Protein AF-A0A7X5L4J8-F1 (afdb_monomer)

Foldseek 3Di:
DDDDPVVVVVVVVVVVVLVVLVVVLVVVLVVVVVVVDDQCLQCVPPCQHSVVVVVVDPNPVVNVVCVVVVVPDDCSSPDDDPPDD

Secondary structure (DSSP, 8-state):
-PPPHHHHHHHHHHHHHHHHHHHHHHHHHHHHHHTT--HHHHTS-SSSSGGGGTTT---HHHHHHHHHTTTTT-TTSS-------

Mean predicted aligned error: 7.05 Å

pLDDT: mean 84.58, std 17.94, range [37.88, 98.69]

Structure (mmCIF, N/CA/C/O backbone):
data_AF-A0A7X5L4J8-F1
#
_entry.id   AF-A0A7X5L4J8-F1
#
loop_
_atom_site.group_PDB
_atom_site.id
_atom_site.type_symbol
_atom_site.label_atom_id
_atom_site.label_alt_id
_atom_site.label_comp_id
_atom_site.label_asym_id
_atom_site.label_entity_id
_atom_site.label_seq_id
_atom_site.pdbx_PDB_ins_code
_atom_site.Cartn_x
_atom_site.Cartn_y
_atom_site.Cartn_z
_atom_site.occupancy
_atom_site.B_iso_or_equiv
_atom_site.auth_seq_id
_atom_site.auth_comp_id
_atom_site.auth_asym_id
_atom_site.auth_atom_id
_atom_site.pdbx_PDB_model_num
ATOM 1 N N . MET A 1 1 ? 17.803 -14.003 -26.006 1.00 80.06 1 MET A N 1
ATOM 2 C CA . MET A 1 1 ? 16.571 -13.195 -26.108 1.00 80.06 1 MET A CA 1
ATOM 3 C C . MET A 1 1 ? 16.849 -11.897 -25.386 1.00 80.06 1 MET A C 1
ATOM 5 O O . MET A 1 1 ? 17.182 -11.959 -24.210 1.00 80.06 1 MET A O 1
ATOM 9 N N . ASP A 1 2 ? 16.748 -10.765 -26.075 1.00 92.69 2 ASP A N 1
ATOM 10 C CA . ASP A 1 2 ? 16.947 -9.456 -25.455 1.00 92.69 2 ASP A CA 1
ATOM 11 C C . ASP A 1 2 ? 15.603 -8.882 -25.005 1.00 92.69 2 ASP A C 1
ATOM 13 O O . ASP A 1 2 ? 14.617 -8.922 -25.743 1.00 92.69 2 ASP A O 1
ATOM 17 N N . ILE A 1 3 ? 15.554 -8.355 -23.783 1.00 94.69 3 ILE A N 1
ATOM 18 C CA . ILE A 1 3 ? 14.360 -7.689 -23.255 1.00 94.69 3 ILE A CA 1
ATOM 19 C C . ILE A 1 3 ? 14.296 -6.270 -23.851 1.00 94.69 3 ILE A C 1
ATOM 21 O O . ILE A 1 3 ? 15.276 -5.526 -23.744 1.00 94.69 3 ILE A O 1
ATOM 25 N N . PRO A 1 4 ? 13.166 -5.838 -24.446 1.00 98.12 4 PRO A N 1
ATOM 26 C CA . PRO A 1 4 ? 13.045 -4.491 -24.998 1.00 98.12 4 PRO A CA 1
ATOM 27 C C . PRO A 1 4 ? 13.307 -3.399 -23.950 1.00 98.12 4 PRO A C 1
ATOM 29 O O . PRO A 1 4 ? 12.820 -3.477 -22.820 1.00 98.12 4 PRO A O 1
ATOM 32 N N . LYS A 1 5 ? 14.003 -2.320 -24.342 1.00 97.44 5 LYS A N 1
ATOM 33 C CA . LYS A 1 5 ? 14.316 -1.176 -23.455 1.00 97.44 5 LYS A CA 1
ATOM 34 C C . LYS A 1 5 ? 13.077 -0.584 -22.774 1.00 97.44 5 LYS A C 1
ATOM 36 O O . LYS A 1 5 ? 13.167 -0.105 -21.648 1.00 97.44 5 LYS A O 1
ATOM 41 N N . GLU A 1 6 ? 11.926 -0.607 -23.443 1.00 97.94 6 GLU A N 1
ATOM 42 C CA . GLU A 1 6 ? 10.656 -0.157 -22.867 1.00 97.94 6 GLU A CA 1
ATOM 43 C C . GLU A 1 6 ? 10.234 -1.006 -21.658 1.00 97.94 6 GLU A C 1
ATOM 45 O O . GLU A 1 6 ? 9.837 -0.457 -20.632 1.00 97.94 6 GLU A O 1
ATOM 50 N N . ILE A 1 7 ? 10.375 -2.331 -21.744 1.00 98.38 7 ILE A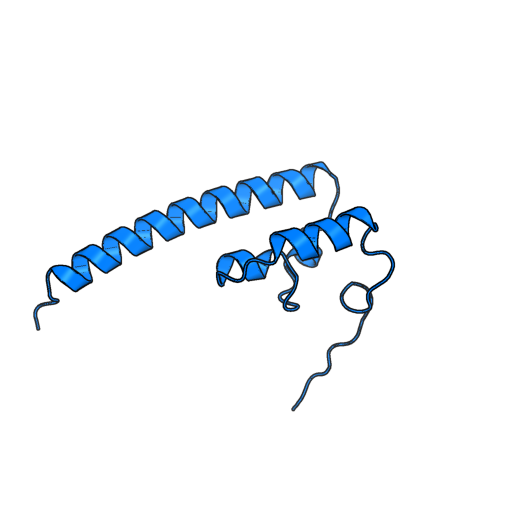 N 1
ATOM 51 C CA . ILE A 1 7 ? 10.045 -3.245 -20.648 1.00 98.38 7 ILE A CA 1
ATOM 52 C C . ILE A 1 7 ? 11.009 -3.039 -19.479 1.00 98.38 7 ILE A C 1
ATOM 54 O O . ILE A 1 7 ? 10.556 -2.901 -18.347 1.00 98.38 7 ILE A O 1
ATOM 58 N N . ILE A 1 8 ? 12.310 -2.884 -19.744 1.00 98.38 8 ILE A N 1
ATOM 59 C CA . ILE A 1 8 ? 13.312 -2.572 -18.706 1.00 98.38 8 ILE A CA 1
ATOM 60 C C . ILE A 1 8 ? 12.948 -1.273 -17.965 1.00 98.38 8 ILE A C 1
ATOM 62 O O . ILE A 1 8 ? 12.979 -1.216 -16.736 1.00 98.38 8 ILE A O 1
ATOM 66 N N . ARG A 1 9 ? 12.525 -0.228 -18.690 1.00 98.50 9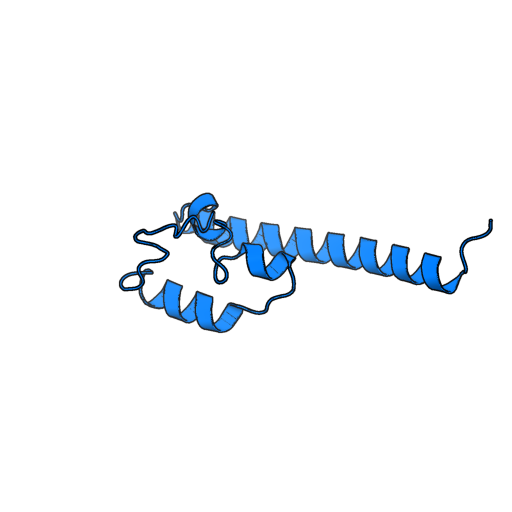 ARG A N 1
ATOM 67 C CA . ARG A 1 9 ? 12.047 1.026 -18.078 1.00 98.50 9 ARG A CA 1
ATOM 68 C C . ARG A 1 9 ? 10.801 0.811 -17.214 1.00 98.50 9 ARG A C 1
ATOM 70 O O . ARG A 1 9 ? 10.724 1.383 -16.128 1.00 98.50 9 ARG A O 1
ATOM 77 N N . LYS A 1 10 ? 9.846 -0.013 -17.664 1.00 98.69 10 LYS A N 1
ATOM 78 C CA . LYS A 1 10 ? 8.660 -0.379 -16.870 1.00 98.69 10 LYS A CA 1
ATOM 79 C C . LYS A 1 10 ? 9.051 -1.132 -15.596 1.00 98.69 10 LYS A C 1
ATOM 81 O O . LYS A 1 10 ? 8.514 -0.809 -14.544 1.00 98.69 10 LYS A O 1
ATOM 86 N N . MET A 1 11 ? 10.025 -2.042 -15.659 1.00 98.56 11 MET A N 1
ATOM 87 C CA . MET A 1 11 ? 10.544 -2.762 -14.487 1.00 98.56 11 MET A CA 1
ATOM 88 C C . MET A 1 11 ? 11.160 -1.808 -13.456 1.00 98.56 11 MET A C 1
ATOM 90 O O . MET A 1 11 ? 10.810 -1.875 -12.281 1.00 98.56 11 MET A O 1
ATOM 94 N N . HIS A 1 12 ? 12.013 -0.868 -13.880 1.00 98.62 12 HIS A N 1
ATOM 95 C CA . HIS A 1 12 ? 12.576 0.141 -12.971 1.00 98.62 12 HIS A CA 1
ATOM 96 C C . HIS A 1 12 ? 11.501 1.026 -12.339 1.00 98.62 12 HIS A C 1
ATOM 98 O O . HIS A 1 12 ? 11.550 1.302 -11.140 1.00 98.62 12 HIS A O 1
ATOM 104 N N . ARG A 1 13 ? 10.518 1.466 -13.134 1.00 98.56 13 ARG A N 1
ATOM 105 C CA . ARG A 1 13 ? 9.404 2.274 -12.629 1.00 98.56 13 ARG A CA 1
ATOM 106 C C . ARG A 1 13 ? 8.578 1.497 -11.607 1.00 98.56 13 ARG A C 1
ATOM 108 O O . ARG A 1 13 ? 8.271 2.049 -10.558 1.00 98.56 13 ARG A O 1
ATOM 115 N N . LEU A 1 14 ? 8.258 0.235 -11.892 1.00 97.81 14 LEU A N 1
ATOM 116 C CA . LEU A 1 14 ? 7.520 -0.631 -10.976 1.00 97.81 14 LEU A CA 1
ATOM 117 C C . LEU A 1 14 ? 8.281 -0.830 -9.660 1.00 97.81 14 LEU A C 1
ATOM 119 O O . LEU A 1 14 ? 7.690 -0.670 -8.601 1.00 97.81 14 LEU A O 1
ATOM 123 N N . ALA A 1 15 ? 9.589 -1.094 -9.712 1.00 98.38 15 ALA A N 1
ATOM 124 C CA . ALA A 1 15 ? 10.411 -1.253 -8.512 1.00 98.38 15 ALA A CA 1
ATOM 125 C C . ALA A 1 15 ? 10.420 0.010 -7.635 1.00 98.38 15 ALA A C 1
ATOM 127 O O . ALA A 1 15 ? 10.303 -0.082 -6.414 1.00 98.38 15 ALA A O 1
ATOM 128 N N . LYS A 1 16 ? 10.512 1.196 -8.254 1.00 98.31 16 LYS A N 1
ATOM 129 C CA . LYS A 1 16 ? 10.429 2.472 -7.534 1.00 98.31 16 LYS A CA 1
ATOM 130 C C . LYS A 1 16 ? 9.063 2.651 -6.862 1.00 98.31 16 LYS A C 1
ATOM 132 O O . LYS A 1 16 ? 9.016 2.935 -5.670 1.00 98.31 16 LYS A O 1
ATOM 137 N N . LEU A 1 17 ? 7.979 2.444 -7.612 1.00 96.69 17 LEU A N 1
ATOM 138 C CA . LEU A 1 17 ? 6.613 2.567 -7.095 1.00 96.69 17 LEU A CA 1
ATOM 139 C C . LEU A 1 17 ? 6.341 1.571 -5.962 1.00 96.69 17 LEU A C 1
ATOM 141 O O . LEU A 1 17 ? 5.759 1.951 -4.956 1.00 96.69 17 LEU A O 1
ATOM 145 N N . ALA A 1 18 ? 6.812 0.328 -6.080 1.00 96.06 18 ALA A N 1
ATOM 146 C CA . ALA A 1 18 ? 6.684 -0.673 -5.024 1.00 96.06 18 ALA A CA 1
ATOM 147 C C . ALA A 1 18 ? 7.435 -0.264 -3.745 1.00 96.06 18 ALA A C 1
ATOM 149 O O . ALA A 1 18 ? 6.935 -0.467 -2.641 1.00 96.06 18 ALA A O 1
ATOM 150 N N . GLY A 1 19 ? 8.615 0.352 -3.878 1.00 97.62 19 GLY A N 1
ATOM 151 C CA . GLY A 1 19 ? 9.351 0.905 -2.740 1.00 97.62 19 GLY A CA 1
ATOM 152 C C . GLY A 1 19 ? 8.606 2.051 -2.047 1.00 97.62 19 GLY A C 1
ATOM 153 O O . GLY A 1 19 ? 8.531 2.081 -0.820 1.00 97.62 19 GLY A O 1
ATOM 154 N N . GLU A 1 20 ? 8.025 2.968 -2.823 1.00 97.19 20 GLU A N 1
ATOM 155 C CA . GLU A 1 20 ? 7.204 4.074 -2.308 1.00 97.19 20 GLU A CA 1
ATOM 156 C C . GLU A 1 20 ? 5.924 3.560 -1.632 1.00 97.19 20 GLU A C 1
ATOM 158 O O . GLU A 1 20 ? 5.622 3.968 -0.511 1.00 97.19 20 GLU A O 1
ATOM 163 N N . ALA A 1 21 ? 5.227 2.607 -2.258 1.00 96.12 21 ALA A N 1
ATOM 164 C CA . ALA A 1 21 ? 4.037 1.968 -1.704 1.00 96.12 21 ALA A CA 1
ATOM 165 C C . ALA A 1 21 ? 4.341 1.253 -0.382 1.00 96.12 21 ALA A C 1
ATOM 167 O O . ALA A 1 21 ? 3.639 1.467 0.601 1.00 96.12 21 ALA A O 1
ATOM 168 N N . LYS A 1 22 ? 5.433 0.480 -0.312 1.00 96.12 22 LYS A N 1
ATOM 169 C CA . LYS A 1 22 ? 5.859 -0.191 0.925 1.00 96.12 22 LYS A CA 1
ATOM 170 C C . LYS A 1 22 ? 6.148 0.801 2.052 1.00 96.12 22 LYS A C 1
ATOM 172 O O . LYS A 1 22 ? 5.817 0.529 3.202 1.00 96.12 22 LYS A O 1
ATOM 177 N N . LYS A 1 23 ? 6.770 1.941 1.736 1.00 98.06 23 LYS A N 1
ATOM 178 C CA . LYS A 1 23 ? 7.042 2.989 2.725 1.00 98.06 23 LYS A CA 1
ATOM 179 C C . LYS A 1 23 ? 5.740 3.570 3.285 1.00 98.06 23 LYS A C 1
ATOM 181 O O . LYS A 1 23 ? 5.586 3.612 4.499 1.00 98.06 23 LYS A O 1
ATOM 186 N N . LEU A 1 24 ? 4.813 3.968 2.412 1.00 97.56 24 LEU A N 1
ATOM 187 C CA . LEU A 1 24 ? 3.506 4.499 2.818 1.00 97.56 24 LEU A CA 1
ATOM 188 C C . LEU A 1 24 ? 2.700 3.471 3.622 1.00 97.56 24 LEU A C 1
ATOM 190 O O . LEU A 1 24 ? 2.145 3.808 4.660 1.00 97.56 24 LEU A O 1
ATOM 194 N N . SER A 1 25 ? 2.692 2.216 3.170 1.00 96.25 25 SER A N 1
ATOM 195 C CA . SER A 1 25 ? 2.049 1.086 3.847 1.00 96.25 25 SER A CA 1
ATOM 196 C C . SER A 1 25 ? 2.542 0.954 5.298 1.00 96.25 25 SER A C 1
ATOM 198 O O . SER A 1 25 ? 1.736 0.931 6.224 1.00 96.25 25 SER A O 1
ATOM 200 N N . GLY A 1 26 ? 3.862 1.016 5.519 1.00 96.75 26 GLY A N 1
ATOM 201 C CA . GLY A 1 26 ? 4.442 0.992 6.866 1.00 96.75 26 GLY A CA 1
ATOM 202 C C . GLY A 1 26 ? 4.132 2.229 7.720 1.00 96.75 26 GLY A C 1
ATOM 203 O O . GLY A 1 26 ? 3.942 2.100 8.926 1.00 96.75 26 GLY A O 1
ATOM 204 N N . GLU A 1 27 ? 4.058 3.425 7.126 1.00 98.12 27 GLU A N 1
ATOM 205 C CA . GLU A 1 27 ? 3.664 4.653 7.842 1.00 98.12 27 GLU A CA 1
ATOM 206 C C . GLU A 1 27 ? 2.197 4.596 8.308 1.00 98.12 27 GLU A C 1
ATOM 208 O O . GLU A 1 27 ? 1.885 5.023 9.422 1.00 98.12 27 GLU A O 1
ATOM 213 N N . ILE A 1 28 ? 1.308 4.028 7.487 1.00 96.69 28 ILE A N 1
ATOM 214 C CA . ILE A 1 28 ? -0.102 3.799 7.834 1.00 96.69 28 ILE A CA 1
ATOM 215 C C . ILE A 1 28 ? -0.213 2.777 8.970 1.00 96.69 28 ILE A C 1
ATOM 217 O O . ILE A 1 28 ? -0.916 3.032 9.949 1.00 96.69 28 ILE A O 1
ATOM 221 N N . ASP A 1 29 ? 0.502 1.654 8.877 1.00 95.25 29 ASP A N 1
ATOM 222 C CA . ASP A 1 29 ? 0.492 0.616 9.915 1.00 95.25 29 ASP A CA 1
ATOM 223 C C . ASP A 1 29 ? 0.954 1.171 11.257 1.00 95.25 29 ASP A C 1
ATOM 225 O O . ASP A 1 29 ? 0.278 1.003 12.274 1.00 95.25 29 ASP A O 1
ATOM 229 N N . GLN A 1 30 ? 2.071 1.900 11.248 1.00 97.69 30 GLN A N 1
ATOM 230 C CA . GLN A 1 30 ? 2.630 2.519 12.443 1.00 97.69 30 GLN A CA 1
ATOM 231 C C . GLN A 1 30 ? 1.622 3.459 13.115 1.00 97.69 30 GLN A C 1
ATOM 233 O O . GLN A 1 30 ? 1.467 3.413 14.335 1.00 97.69 30 GLN A O 1
ATOM 238 N N . TYR A 1 31 ? 0.884 4.261 12.339 1.00 96.19 31 TYR A N 1
ATOM 239 C CA . TYR A 1 31 ? -0.161 5.130 12.880 1.00 96.19 31 TYR A CA 1
ATOM 240 C C . TYR A 1 31 ? -1.241 4.343 13.639 1.00 96.19 31 TYR A C 1
ATOM 242 O O . TYR A 1 31 ? -1.612 4.723 14.751 1.00 96.19 31 TYR A O 1
ATOM 250 N N . PHE A 1 32 ? -1.757 3.251 13.069 1.00 91.81 32 PHE A N 1
ATOM 251 C CA . PHE A 1 32 ? -2.814 2.461 13.711 1.00 91.81 32 PHE A CA 1
ATOM 252 C C . PHE A 1 32 ? -2.298 1.665 14.915 1.00 91.81 32 PHE A C 1
ATOM 254 O O . PHE A 1 32 ? -2.979 1.614 15.942 1.00 91.81 32 PHE A O 1
ATOM 261 N N . ILE A 1 33 ? -1.072 1.144 14.844 1.00 90.75 33 ILE A N 1
ATOM 262 C CA . ILE A 1 33 ? -0.397 0.498 15.978 1.00 90.75 33 ILE A CA 1
ATOM 263 C C . ILE A 1 33 ? -0.253 1.484 17.148 1.00 90.75 33 ILE A C 1
ATOM 265 O O . ILE A 1 33 ? -0.602 1.156 18.280 1.00 90.75 33 ILE A O 1
ATOM 269 N N . GLU A 1 34 ? 0.173 2.725 16.892 1.00 94.38 34 GLU A N 1
ATOM 270 C CA . GLU A 1 34 ? 0.287 3.777 17.919 1.00 94.38 34 GLU A CA 1
ATOM 271 C C . GLU A 1 34 ? -1.061 4.182 18.533 1.00 94.38 34 GLU A C 1
ATOM 273 O O . GLU A 1 34 ? -1.110 4.707 19.648 1.00 94.38 34 GLU A O 1
ATOM 278 N N . LYS A 1 35 ? -2.167 3.936 17.825 1.00 89.50 35 LYS A N 1
ATOM 279 C CA . LYS A 1 35 ? -3.534 4.124 18.329 1.00 89.50 35 LYS A CA 1
ATOM 280 C C . LYS A 1 35 ? -4.096 2.895 19.051 1.00 89.50 35 LYS A C 1
ATOM 282 O O . LYS A 1 35 ? -5.195 2.990 19.591 1.00 89.50 35 LYS A O 1
ATOM 287 N N . GLY A 1 36 ? -3.344 1.796 19.115 1.00 87.19 36 GLY A N 1
ATOM 288 C CA . GLY A 1 36 ? -3.717 0.572 19.823 1.00 87.19 36 GLY A CA 1
ATOM 289 C C . GLY A 1 36 ? -4.591 -0.391 19.018 1.00 87.19 36 GLY A C 1
ATOM 290 O O . GLY A 1 36 ? -5.247 -1.236 19.622 1.00 87.19 36 GLY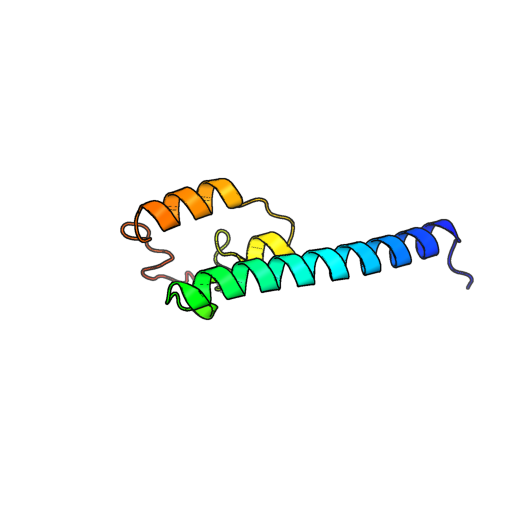 A O 1
ATOM 291 N N . PHE A 1 37 ? -4.630 -0.265 17.689 1.00 86.88 37 PHE A N 1
ATOM 292 C CA . PHE A 1 37 ? -5.320 -1.228 16.828 1.00 86.88 37 PHE A CA 1
ATOM 293 C C . PHE A 1 37 ? -4.464 -2.475 16.579 1.00 86.88 37 PHE A C 1
ATOM 295 O O . PHE A 1 37 ? -3.237 -2.391 16.510 1.00 86.88 37 PHE A O 1
ATOM 302 N N . ASP A 1 38 ? -5.129 -3.615 16.390 1.00 88.06 38 ASP A N 1
ATOM 303 C CA . ASP A 1 38 ? -4.501 -4.841 15.905 1.00 88.06 38 ASP A CA 1
ATOM 304 C C . ASP A 1 38 ? -4.305 -4.751 14.386 1.00 88.06 38 ASP A C 1
ATOM 306 O O . ASP A 1 38 ? -5.266 -4.700 13.613 1.00 88.06 38 ASP A O 1
ATOM 310 N N . ILE A 1 39 ? -3.046 -4.695 13.951 1.00 90.38 39 ILE A N 1
ATOM 311 C CA . ILE A 1 39 ? -2.733 -4.524 12.534 1.00 90.38 39 ILE A CA 1
ATOM 312 C C . ILE A 1 39 ? -3.078 -5.760 11.701 1.00 90.38 39 ILE A C 1
ATOM 314 O O . ILE A 1 39 ? -3.444 -5.612 10.533 1.00 90.38 39 ILE A O 1
ATOM 318 N N . ASP A 1 40 ? -3.026 -6.954 12.294 1.00 88.69 40 ASP A N 1
ATOM 319 C CA . ASP A 1 40 ? -3.365 -8.199 11.603 1.00 88.69 40 ASP A CA 1
ATOM 320 C C . ASP A 1 40 ? -4.867 -8.235 11.292 1.00 88.69 40 ASP A C 1
ATOM 322 O O . ASP A 1 40 ? -5.282 -8.665 10.213 1.00 88.69 40 ASP A O 1
ATOM 326 N N . GLU A 1 41 ? -5.692 -7.689 12.190 1.00 86.19 41 GLU A N 1
ATOM 327 C CA . GLU A 1 41 ? -7.120 -7.490 11.941 1.00 86.19 41 GLU A CA 1
ATOM 328 C C . GLU A 1 41 ? -7.337 -6.482 10.803 1.00 86.19 41 GLU A C 1
ATOM 330 O O . GLU A 1 41 ? -8.100 -6.736 9.865 1.00 86.19 41 GLU A O 1
ATOM 335 N N . LEU A 1 42 ? -6.615 -5.355 10.831 1.00 89.62 42 LEU A N 1
ATOM 336 C CA . LEU A 1 42 ? -6.727 -4.309 9.811 1.00 89.62 42 LEU A CA 1
ATOM 337 C C . LEU A 1 42 ? -6.211 -4.728 8.426 1.00 89.62 42 LEU A C 1
ATOM 339 O O . LEU A 1 42 ? -6.517 -4.045 7.445 1.00 89.62 42 LEU A O 1
ATOM 343 N N . ARG A 1 43 ? -5.477 -5.843 8.326 1.00 90.44 43 ARG A N 1
ATOM 344 C CA . ARG A 1 43 ? -4.894 -6.413 7.096 1.00 90.44 43 ARG A CA 1
ATOM 345 C C . ARG A 1 43 ? -5.392 -7.827 6.783 1.00 90.44 43 ARG A C 1
ATOM 347 O O . ARG A 1 43 ? -4.691 -8.609 6.162 1.00 90.44 43 ARG A O 1
ATOM 354 N N . CYS A 1 44 ? -6.617 -8.158 7.174 1.00 86.12 44 CYS A N 1
ATOM 355 C CA . CYS A 1 44 ? -7.164 -9.511 7.034 1.00 86.12 44 CYS A CA 1
ATOM 356 C C . CYS A 1 44 ? -7.623 -9.931 5.615 1.00 86.12 44 CYS A C 1
ATOM 358 O O . CYS A 1 44 ? -8.303 -10.952 5.483 1.00 86.12 44 CYS A O 1
ATOM 360 N N . GLY A 1 45 ? -7.314 -9.165 4.565 1.00 83.44 45 GLY A N 1
ATOM 361 C CA . GLY A 1 45 ? -7.660 -9.504 3.177 1.00 83.44 45 GLY A CA 1
ATOM 362 C C . GLY A 1 45 ? -9.156 -9.656 2.888 1.00 83.44 45 GLY A C 1
ATOM 363 O O . GLY A 1 45 ? -9.558 -10.484 2.071 1.00 83.44 45 GLY A O 1
ATOM 364 N N . ASN A 1 46 ? -10.015 -8.902 3.579 1.00 82.31 46 ASN A N 1
ATOM 365 C CA . ASN A 1 46 ? -11.472 -9.068 3.492 1.00 82.31 46 ASN A CA 1
ATOM 366 C C . ASN A 1 46 ? -12.138 -8.255 2.36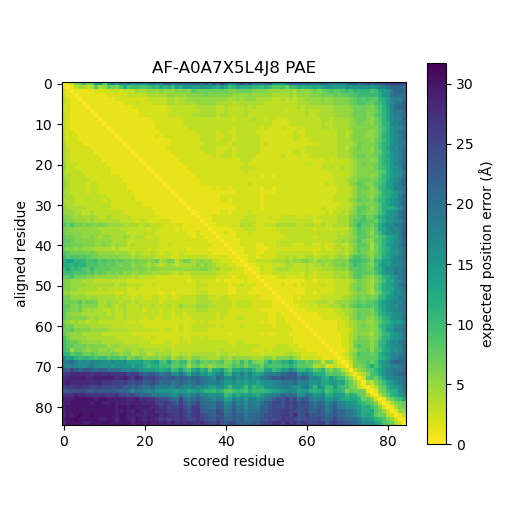0 1.00 82.31 46 ASN A C 1
ATOM 368 O O . ASN A 1 46 ? -13.362 -8.090 2.357 1.00 82.31 46 ASN A O 1
ATOM 372 N N . GLY A 1 47 ? -11.368 -7.703 1.417 1.00 83.81 47 GLY A N 1
ATOM 373 C CA . GLY A 1 47 ? -11.892 -6.824 0.367 1.00 83.81 47 GLY A CA 1
ATOM 374 C C . GLY A 1 47 ? -12.107 -5.373 0.808 1.00 83.81 47 GLY A C 1
ATOM 375 O O . GLY A 1 47 ? -12.545 -4.551 0.002 1.00 83.81 47 GLY A O 1
ATOM 376 N N . ARG A 1 48 ? -11.871 -5.046 2.087 1.00 85.50 48 ARG A N 1
ATOM 377 C CA . ARG A 1 48 ? -12.026 -3.694 2.666 1.00 85.50 48 ARG A CA 1
ATOM 378 C C . ARG A 1 48 ? -10.949 -3.328 3.694 1.00 85.50 48 ARG A C 1
ATOM 380 O O . ARG A 1 48 ? -11.024 -2.255 4.287 1.00 85.50 48 ARG A O 1
ATOM 387 N N . SER A 1 49 ? -9.985 -4.213 3.925 1.00 90.12 49 SER A N 1
ATOM 388 C CA . SER A 1 49 ? -8.839 -4.039 4.819 1.00 90.12 49 SER A CA 1
ATOM 389 C C . SER A 1 49 ? -7.728 -3.206 4.169 1.00 90.12 49 SER A C 1
ATOM 391 O O . SER A 1 49 ? -7.715 -3.020 2.955 1.00 90.12 49 SER A O 1
ATOM 393 N N . LEU A 1 50 ? -6.749 -2.755 4.958 1.00 93.12 50 LEU A N 1
ATOM 394 C CA . LEU A 1 50 ? -5.588 -1.994 4.473 1.00 93.12 50 LEU A CA 1
ATOM 395 C C . LEU A 1 50 ? -4.762 -2.751 3.417 1.00 93.12 50 LEU A C 1
ATOM 397 O O . LEU A 1 50 ? -4.133 -2.115 2.578 1.00 93.12 50 LEU A O 1
ATOM 401 N N . GLU A 1 51 ? -4.807 -4.087 3.411 1.00 92.31 51 GLU A N 1
ATOM 402 C CA . GLU A 1 51 ? -4.157 -4.927 2.388 1.00 92.31 51 GLU A CA 1
ATOM 403 C C . GLU A 1 51 ? -4.615 -4.594 0.954 1.00 92.31 51 GLU A C 1
ATOM 405 O O . GLU A 1 51 ? -3.821 -4.639 0.017 1.00 92.31 51 GLU A O 1
ATOM 410 N N . GLU A 1 52 ? -5.864 -4.160 0.774 1.00 93.62 52 GLU A N 1
ATOM 411 C CA . GLU A 1 52 ? -6.422 -3.807 -0.537 1.00 93.62 52 GLU A CA 1
ATOM 412 C C . GLU A 1 52 ? -5.672 -2.646 -1.209 1.00 93.62 52 GLU A C 1
ATOM 414 O O . GLU A 1 52 ? -5.574 -2.590 -2.439 1.00 93.62 52 GLU A O 1
ATOM 419 N N . LEU A 1 53 ? -5.068 -1.754 -0.413 1.00 94.50 53 LEU A N 1
ATOM 420 C CA . LEU A 1 53 ? -4.247 -0.653 -0.922 1.00 94.50 53 LEU A CA 1
ATOM 421 C C . LEU A 1 53 ? -3.020 -1.176 -1.682 1.00 94.50 53 LEU A C 1
A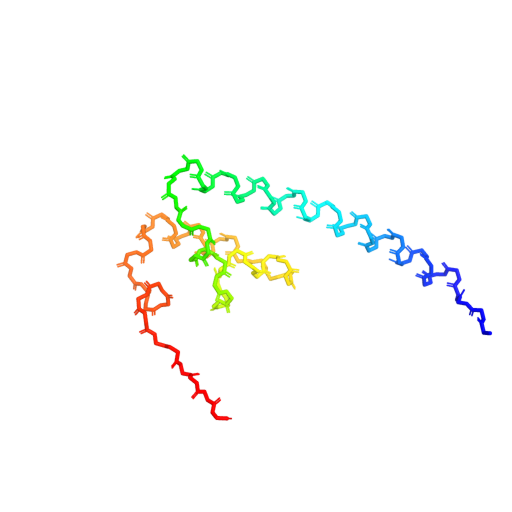TOM 423 O O . LEU A 1 53 ? -2.606 -0.580 -2.677 1.00 94.50 53 LEU A O 1
ATOM 427 N N . GLU A 1 54 ? -2.462 -2.316 -1.268 1.00 90.31 54 GLU A N 1
ATOM 428 C CA . GLU A 1 54 ? -1.317 -2.952 -1.932 1.00 90.31 54 GLU A CA 1
ATOM 429 C C . GLU A 1 54 ? -1.719 -3.636 -3.243 1.00 90.31 54 GLU A C 1
ATOM 431 O O . GLU A 1 54 ? -0.913 -3.731 -4.172 1.00 90.31 54 GLU A O 1
ATOM 436 N N . CYS A 1 55 ? -2.987 -4.036 -3.361 1.00 89.06 55 CYS A N 1
ATOM 437 C CA . CYS A 1 55 ? -3.585 -4.502 -4.610 1.00 89.06 55 CYS A CA 1
ATOM 438 C C . CYS A 1 55 ? -3.999 -3.355 -5.552 1.00 89.06 55 CYS A C 1
ATOM 440 O O . CYS A 1 55 ? -4.413 -3.616 -6.682 1.00 89.06 55 CYS A O 1
ATOM 442 N N . GLY A 1 56 ? -3.866 -2.094 -5.124 1.00 91.25 56 GLY A N 1
ATOM 443 C CA . GLY A 1 56 ? -4.278 -0.917 -5.892 1.00 91.25 56 GLY A CA 1
ATOM 444 C C . GLY A 1 56 ? -5.778 -0.615 -5.820 1.00 91.25 56 GLY A C 1
ATOM 445 O O . GLY A 1 56 ? -6.278 0.168 -6.629 1.00 91.25 56 GLY A O 1
ATOM 446 N N . ASN A 1 57 ? -6.491 -1.217 -4.867 1.00 93.19 57 ASN A N 1
ATOM 447 C CA . ASN A 1 57 ? -7.900 -0.950 -4.608 1.00 93.19 57 ASN A CA 1
ATOM 448 C C . ASN A 1 57 ? -8.010 0.219 -3.620 1.00 93.19 57 ASN A C 1
ATOM 450 O O . ASN A 1 57 ? -7.664 0.095 -2.446 1.00 93.19 57 ASN A O 1
ATOM 454 N N . ASP A 1 58 ? -8.498 1.367 -4.090 1.00 94.38 58 ASP A N 1
ATOM 455 C CA . ASP A 1 58 ? -8.672 2.547 -3.241 1.00 94.38 58 ASP A CA 1
ATOM 456 C C . ASP A 1 58 ? -9.896 2.393 -2.322 1.00 94.38 58 ASP A C 1
ATOM 458 O O . ASP A 1 58 ? -11.029 2.721 -2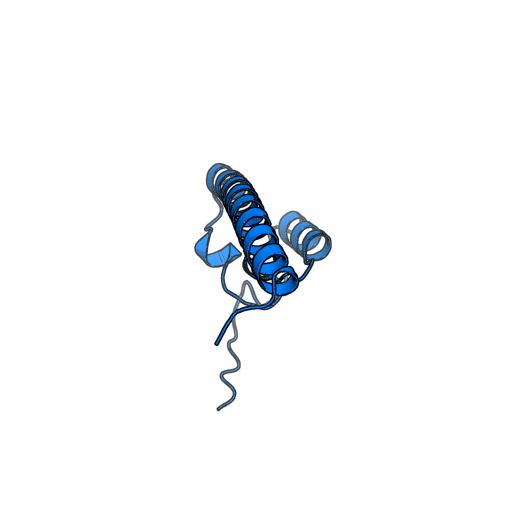.682 1.00 94.38 58 ASP A O 1
ATOM 462 N N . ILE A 1 59 ? -9.661 1.847 -1.127 1.00 92.69 59 ILE A N 1
ATOM 463 C CA . ILE A 1 59 ? -10.671 1.639 -0.077 1.00 92.69 59 ILE A CA 1
ATOM 464 C C . ILE A 1 59 ? -10.733 2.790 0.934 1.00 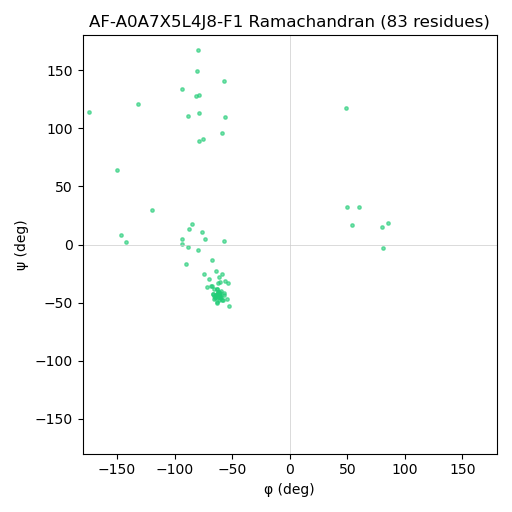92.69 59 ILE A C 1
ATOM 466 O O . ILE A 1 59 ? -11.496 2.707 1.899 1.00 92.69 59 ILE A O 1
ATOM 470 N N . THR A 1 60 ? -9.965 3.865 0.722 1.00 93.94 60 THR A N 1
ATOM 471 C CA . THR A 1 60 ? -9.655 4.897 1.728 1.00 93.94 60 THR A CA 1
ATOM 472 C C . THR A 1 60 ? -10.903 5.476 2.390 1.00 93.94 60 THR A C 1
ATOM 474 O O . THR A 1 60 ? -11.026 5.449 3.618 1.00 93.94 60 THR A O 1
ATOM 477 N N . ASP A 1 61 ? -11.867 5.946 1.596 1.00 93.56 61 ASP A N 1
ATOM 478 C CA . ASP A 1 61 ? -13.091 6.562 2.118 1.00 93.56 61 ASP A CA 1
ATOM 479 C C . ASP A 1 61 ? -13.940 5.567 2.917 1.00 93.56 61 ASP A C 1
ATOM 481 O O . ASP A 1 61 ? -14.429 5.881 4.006 1.00 93.56 61 ASP A O 1
ATOM 485 N N . THR A 1 62 ? -14.082 4.341 2.403 1.00 89.81 62 THR A N 1
ATOM 486 C CA . THR A 1 62 ? -14.867 3.284 3.057 1.00 89.81 62 THR A CA 1
ATOM 487 C C . THR A 1 62 ? -14.224 2.877 4.379 1.00 89.81 62 THR A C 1
ATOM 489 O O . THR A 1 62 ? -14.912 2.797 5.397 1.00 89.81 62 THR A O 1
ATOM 492 N N . PHE A 1 63 ? -12.905 2.698 4.385 1.00 91.06 63 PHE A N 1
ATOM 493 C CA . PHE A 1 63 ? -12.138 2.370 5.580 1.00 91.06 63 PHE A CA 1
ATOM 494 C C . PHE A 1 63 ? -12.242 3.471 6.638 1.00 91.06 63 PHE A C 1
ATOM 496 O O . PHE A 1 63 ? -12.497 3.184 7.803 1.00 91.06 63 PHE A O 1
ATOM 503 N N . CYS A 1 64 ? -12.136 4.744 6.243 1.00 90.81 64 CYS A N 1
ATOM 504 C CA . CYS A 1 64 ? -12.275 5.878 7.160 1.00 90.81 64 CYS A CA 1
ATOM 505 C C . CYS A 1 64 ? -13.675 5.966 7.781 1.00 90.81 64 CYS A C 1
ATOM 507 O O . CYS A 1 64 ? -13.810 6.311 8.958 1.00 90.81 64 CYS A O 1
ATOM 509 N N . ILE A 1 65 ? -14.725 5.677 7.009 1.00 89.31 65 ILE A N 1
ATOM 510 C CA . ILE A 1 65 ? -16.097 5.605 7.527 1.00 89.31 65 ILE A CA 1
ATOM 511 C C . ILE A 1 65 ? -16.219 4.464 8.541 1.00 89.31 65 ILE A C 1
ATOM 513 O O . ILE A 1 65 ? -16.799 4.663 9.610 1.00 89.31 65 ILE A O 1
ATOM 517 N N . ASP A 1 66 ? -15.670 3.290 8.241 1.00 84.75 66 ASP A N 1
ATOM 518 C CA . ASP A 1 66 ? -15.737 2.130 9.133 1.00 84.75 66 ASP A CA 1
ATOM 519 C C . ASP A 1 66 ? -14.939 2.370 10.429 1.00 84.75 66 ASP A C 1
ATOM 521 O O . ASP A 1 66 ? -15.467 2.140 11.519 1.00 84.75 66 ASP A O 1
ATOM 525 N N . ALA A 1 67 ? -13.745 2.961 10.335 1.00 84.19 67 ALA A N 1
ATOM 526 C CA . ALA A 1 67 ? -12.920 3.339 11.482 1.00 84.19 67 ALA A CA 1
ATOM 527 C C . ALA A 1 67 ? -13.602 4.383 12.387 1.00 84.19 67 ALA A C 1
ATOM 529 O O . ALA A 1 67 ? -13.600 4.239 13.608 1.00 84.19 67 ALA A O 1
ATOM 530 N N . LYS A 1 68 ? -14.255 5.409 11.814 1.00 85.81 68 LYS A N 1
ATOM 531 C CA . LYS A 1 68 ? -15.031 6.407 12.586 1.00 85.81 68 LYS A CA 1
ATOM 532 C C . LYS A 1 68 ? -16.176 5.787 13.372 1.00 85.81 68 LYS A C 1
ATOM 534 O O . LYS A 1 68 ? -16.520 6.272 14.445 1.00 85.81 68 LYS A O 1
ATOM 539 N N . ASN A 1 69 ? -16.765 4.726 12.837 1.00 81.75 69 ASN A N 1
ATOM 540 C CA . ASN A 1 69 ? -17.810 3.982 13.514 1.00 81.75 69 ASN A CA 1
ATOM 541 C C . ASN A 1 69 ? -17.230 2.929 14.472 1.00 81.75 69 ASN A C 1
ATOM 543 O O . ASN A 1 69 ? -17.967 2.026 14.837 1.00 81.75 69 ASN A O 1
ATOM 547 N N . ASN A 1 70 ? -15.952 2.994 14.878 1.00 71.00 70 ASN A N 1
ATOM 548 C CA . ASN A 1 70 ? -15.273 1.975 15.699 1.00 71.00 70 ASN A CA 1
ATOM 549 C C . ASN A 1 70 ? -15.444 0.550 15.155 1.00 71.00 70 ASN A C 1
ATOM 551 O O . ASN A 1 70 ? -15.592 -0.396 15.926 1.00 71.00 70 ASN A O 1
ATOM 555 N N . PHE A 1 71 ? -15.546 0.401 13.832 1.00 74.75 71 PHE A N 1
ATOM 556 C CA . PHE A 1 71 ? -15.860 -0.874 13.185 1.00 74.75 71 PHE A CA 1
ATOM 557 C C . PHE A 1 71 ? -17.161 -1.540 13.715 1.00 74.75 71 PHE A C 1
ATOM 559 O O . PHE A 1 71 ? -17.437 -2.706 13.442 1.00 74.75 71 PHE A O 1
ATOM 566 N N . SER A 1 72 ? -18.019 -0.780 14.416 1.00 55.69 72 SER A N 1
ATOM 567 C CA . SER A 1 72 ? -19.051 -1.255 15.361 1.00 55.69 72 SER A CA 1
ATOM 568 C C . SER A 1 72 ? -20.288 -1.915 14.749 1.00 55.69 72 SER A C 1
ATOM 570 O O . SER A 1 72 ? -21.221 -2.255 15.475 1.00 55.69 72 SER A O 1
ATOM 572 N N . GLY A 1 73 ? -20.338 -2.117 13.431 1.00 52.59 73 GLY A N 1
ATOM 573 C CA . GLY A 1 73 ? -21.591 -2.494 12.769 1.00 52.59 73 GLY A CA 1
ATOM 574 C C . GLY A 1 73 ? -21.499 -3.411 11.559 1.00 52.59 73 GLY A C 1
ATOM 575 O O . GLY A 1 73 ? -22.515 -3.588 10.890 1.00 52.59 73 GLY A O 1
ATOM 576 N N . LYS A 1 74 ? -20.340 -3.987 11.219 1.00 51.91 74 LYS A N 1
ATOM 577 C CA . LYS A 1 74 ? -20.224 -4.803 9.997 1.00 51.91 74 LYS A CA 1
ATOM 578 C C . LYS A 1 74 ? -19.538 -6.134 10.272 1.00 51.91 74 LYS A C 1
ATOM 580 O O . LYS A 1 74 ? -18.381 -6.189 10.664 1.00 51.91 74 LYS A O 1
ATOM 585 N N . SER A 1 75 ? -20.267 -7.205 9.981 1.00 48.47 75 SER A N 1
ATOM 586 C CA . SER A 1 75 ? -19.940 -8.622 10.180 1.00 48.47 75 SER A CA 1
ATOM 587 C C . SER A 1 75 ? -18.646 -9.140 9.521 1.00 48.47 75 SER A C 1
ATOM 589 O O . SER A 1 75 ? -18.357 -10.326 9.620 1.00 48.47 75 SER A O 1
ATOM 591 N N . MET A 1 76 ? -17.839 -8.297 8.863 1.00 53.34 76 MET A N 1
ATOM 592 C CA . MET A 1 76 ? -16.473 -8.656 8.434 1.00 53.34 76 MET A CA 1
ATOM 593 C C . MET A 1 76 ? -15.395 -8.327 9.476 1.00 53.34 76 MET A C 1
ATOM 595 O O . MET A 1 76 ? -14.331 -8.927 9.421 1.00 53.34 76 MET A O 1
ATOM 599 N N . TRP A 1 77 ? -15.707 -7.477 10.459 1.00 55.97 77 TRP A N 1
ATOM 600 C CA . TRP A 1 77 ? -14.975 -7.355 11.731 1.00 55.97 77 TRP A CA 1
ATOM 601 C C . TRP A 1 77 ? -15.620 -8.237 12.828 1.00 55.97 77 TRP A C 1
ATOM 603 O O . TRP A 1 77 ? -15.196 -8.257 13.974 1.00 55.97 77 TRP A O 1
ATOM 613 N N . ASN A 1 78 ? -16.697 -8.965 12.476 1.00 51.06 78 ASN A N 1
ATOM 614 C CA . ASN A 1 78 ? -17.509 -9.811 13.361 1.00 51.06 78 ASN A CA 1
ATOM 615 C C . ASN A 1 78 ? -18.129 -11.005 12.568 1.00 51.06 78 ASN A C 1
ATOM 617 O O . ASN A 1 78 ? -19.339 -11.093 12.381 1.00 51.06 78 ASN A O 1
ATOM 621 N N . THR A 1 79 ? -17.274 -11.905 12.050 1.00 43.94 79 THR A N 1
ATOM 622 C CA . THR A 1 79 ? -17.519 -13.253 11.445 1.00 43.94 79 THR A CA 1
ATOM 623 C C . THR A 1 79 ? -18.597 -13.490 10.356 1.00 43.94 79 THR A C 1
ATOM 625 O O . THR A 1 79 ? -19.786 -13.560 10.654 1.00 43.94 79 THR A O 1
ATOM 628 N N . HIS A 1 80 ? -18.174 -13.917 9.152 1.00 40.28 80 HIS A N 1
ATOM 629 C CA . HIS A 1 80 ? -18.260 -15.325 8.687 1.00 40.28 80 HIS A CA 1
ATOM 630 C C . HIS A 1 80 ? -17.561 -15.504 7.327 1.00 40.28 80 HIS A C 1
ATOM 632 O O . HIS A 1 80 ? -18.023 -15.022 6.295 1.00 40.28 80 HIS A O 1
ATOM 638 N N . PHE A 1 81 ? -16.471 -16.273 7.329 1.00 39.38 81 PHE A N 1
ATOM 639 C CA . PHE A 1 81 ? -15.910 -16.884 6.130 1.00 39.38 81 PHE A CA 1
ATOM 640 C C . PHE A 1 81 ? -16.987 -17.739 5.455 1.00 39.38 81 PHE A C 1
ATOM 642 O O . PHE A 1 81 ? -17.311 -18.824 5.942 1.00 39.38 81 PHE A O 1
ATOM 649 N N . ILE A 1 82 ? -17.493 -17.320 4.297 1.00 37.88 82 ILE A N 1
ATOM 650 C CA . ILE A 1 82 ? -18.004 -18.300 3.344 1.00 37.88 82 ILE 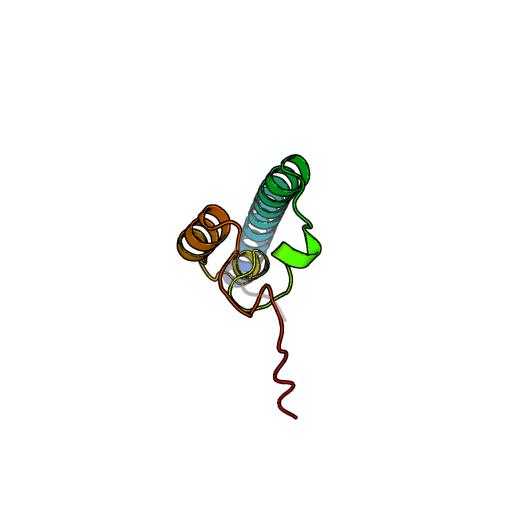A CA 1
ATOM 651 C C . ILE A 1 82 ? -16.768 -18.873 2.651 1.00 37.88 82 ILE A C 1
ATOM 653 O O . ILE A 1 82 ? -16.311 -18.364 1.631 1.00 37.88 82 ILE A O 1
ATOM 657 N N . LYS A 1 83 ? -16.210 -19.944 3.230 1.00 43.00 83 LYS A N 1
ATOM 658 C CA . LYS A 1 83 ? -15.449 -20.924 2.448 1.00 43.00 83 LYS A CA 1
ATOM 659 C C . LYS A 1 83 ? -16.403 -21.463 1.384 1.00 43.00 83 LYS A C 1
ATOM 661 O O . LYS A 1 83 ? -17.206 -22.352 1.670 1.00 43.00 83 LYS A O 1
ATOM 666 N N . VAL A 1 84 ? -16.351 -20.904 0.178 1.00 39.78 84 VAL A N 1
ATOM 667 C CA . VAL A 1 84 ? -16.903 -21.579 -0.996 1.00 39.78 84 VAL A CA 1
ATOM 668 C C . VAL A 1 84 ? -15.841 -22.575 -1.457 1.00 39.78 84 VAL A C 1
ATOM 670 O O . VAL A 1 84 ? -14.664 -22.233 -1.537 1.00 39.78 84 VAL A O 1
ATOM 673 N N . ARG A 1 85 ? -16.293 -23.821 -1.605 1.00 38.38 85 ARG A N 1
ATOM 674 C CA . ARG A 1 85 ? -15.529 -25.036 -1.909 1.00 38.38 85 ARG A CA 1
ATOM 675 C C . ARG A 1 85 ? -14.649 -24.938 -3.147 1.00 38.38 85 ARG A C 1
ATOM 677 O O . ARG A 1 85 ? -15.089 -24.278 -4.112 1.00 38.38 85 ARG A O 1
#

Solvent-accessible surface area (backbone atoms only — not comparable to full-atom values): 5240 Å² total; per-residue (Å²): 137,84,80,55,71,68,58,56,52,49,51,54,53,49,54,52,51,51,53,51,50,52,51,53,52,50,55,53,50,51,54,42,48,76,70,71,48,64,61,68,69,46,44,61,68,74,84,61,27,63,46,34,54,79,76,68,43,90,45,62,71,62,41,52,54,39,57,74,51,69,54,73,82,48,49,89,82,55,77,73,86,78,80,76,129

Radius of gyration: 17.08 Å; Cα contacts (8 Å, |Δi|>4): 40; chains: 1; bounding box: 38×32×46 Å

Sequence (85 aa):
MDIPKEII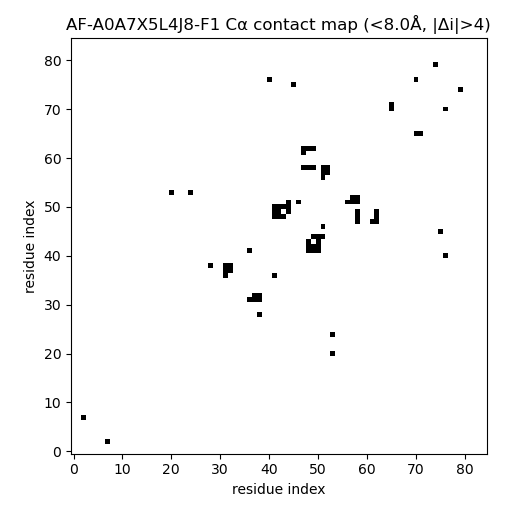RKMHRLAKLAGEAKKLSGEIDQYFIEKGFDIDELRCGNGRSLEELECGNDITDTFCIDAKNNFSGKSMWNTHFIKVR

=== Feature glossary ===
A reading guide for the features in this record.

Start from the sequence.

  · Sequence gives the chain of amino acids in standard one-letter code (A=alanine, C=cysteine, …, Y=tyrosine), read N→C. It is the only feature that is directly encoded by the gene; all structural features are derived from the folded form of this sequence.

Fold it, and you get atomic coordinates and the backbone conformation that goes with them.

  · The mmCIF table is the protein's shape written out atom by atom. For each backbone N, Cα, C, and carbonyl O, it records an (x, y, z) coordinate triple in Å plus the residue type, chain letter, and residue number.

  · Backbone dihedral angles. Every residue except chain termini has a φ (preceding-C → N → Cα → C) and a ψ (N → Cα → C → next-N). They are reported in degrees following the IUPAC sign convention. Secondary structure is essentially a statement about which (φ, ψ) basin each residue occupies.

  · DSSP 8-state secondary structure assigns each residue one of H (α-helix), G (3₁₀-helix), I (π-helix), E (extended β-strand), B (isolated β-bridge), T (hydrogen-bonded turn), S (bend), or '-' (coil). The assignment is computed from backbone hydrogen-bond geometry via the Kabsch–Sander algorithm.

  · P-SEA three-state annotation labels each residue as helix, strand, or coil based purely on the geometry of the Cα trace. It serves as a fallback when the full backbone (and thus DSSP) is unavailable.

Summarize the fold with a handful of shape descriptors and a per-residue structural alphabet.

  · Radius of gyration (Rg) is the root-mean-square distance of Cα atoms from their centroid — a single number for overall size and compactness. A globular domain of N residues has Rg ≈ 2.2·N^0.38 Å; an extended or disordered chain has a much larger Rg. The Cα contact count is the number of residue pairs whose Cα atoms are within 8 Å and are more than four positions apart in sequence — a standard proxy for tertiary packing density. The bounding box is the smallest axis-aligned box enclosing all Cα atoms.

  · Foldseek's 3Di representation compresses backbone geometry into a per-residue letter drawn from a learned twenty-state alphabet. It captures the tertiary interaction pattern around each residue — which residues are packed against it in space, regardless of where they are in sequence.

  · Accessible surface area quantifies burial. A residue with SASA near zero is packed into the hydrophobic core; one with SASA >100 Å² sits on the surface. Computed here via the Shrake–Rupley numerical algorithm with a 1.4 Å probe.

Ask how reliable the model is.

  · For AlphaFold models, the B-factor field carries pLDDT — the model's own estimate of local accuracy on a 0–100 scale. Regions with pLDDT<50 should be treated as essentially unmodeled; they often correspond to intrinsically disordered segments.

  · For experimental (PDB) structures, the B-factor (temperature factor) quantifies the positional spread of each atom in the crystal — a combination of thermal vibration and static disorder — in units of Å². High B-factors mark flexible loops or poorly resolved regions; low B-factors mark the rigid, well-ordered core.

  · PAE(i, j) answers: if I align the predicted and true structures on residue i, how far off (in Å) do I expect residue j to be? A block-diagonal PAE matrix with low values on the blocks and high values off-diagonal is the signature of a multi-domain protein with confidently predicted domains but uncertain inter-domain orientation.

Place it in context: what it resembles, what it is annotated as, and how it looks.

  · Structural nearest neighbors (via Foldseek easy-search vs the PDB). Reported per hit: target PDB id, E-value, and alignment TM-score. A TM-score above ~0.5 is the conventional threshold for 'same fold'.

  · Functional annotations link the protein to curated databases. InterPro entries identify conserved domains and families by matching the sequence against member-database signatures (Pfam, PROSITE, CDD, …). Gene Ontology (GO) terms describe molecular function, biological process, and cellular component in a controlled vocabulary. CATH places the structure in a hierarchical fold classification (Class/Architecture/Topology/Homologous-superfamily). The organism is the source species.

  · Plot images: a contact map (which residues are close in 3D, as an N×N binary image), a Ramachandran scatter (backbone torsion angles, revealing secondary-structure composition at a glance), and — for AlphaFold structures — a PAE heatmap (pairwise prediction confidence).

  · Structure images are PyMOL renders from six orthogonal camera directions. Cartoon representation draws helices as coils and strands as arrows; sticks shows the backbone as bonds; surface shows the solvent-excluded envelope. Rainbow coloring maps sequence position to hue (blue→red, N→C); chain coloring assigns a distinct color per polypeptide.